Protein AF-A0A965LEC4-F1 (afdb_monomer)

Sequence (113 aa):
MPKIFSGADANQKAADLAAMLTQGTAPVAEKPLDLKLAPQGGALFANLGCIGCHQRPDATGADAHDRIPLGHLRDKWQLLALIEFLKDPAKNYPATRMPHFRLENEEATQLAS

Secondary structure (DSSP, 8-state):
--GGG-STTHHHHHHHHHHHHTTTPPPPPPPPP-GGGHHHHHHHHHHTTGGGTB--TT--S--TT-PBP-TTGGGT--HHHHHHHHH-TTTT-TT--S------HHHHHHHH-

Radius of gyration: 16.95 Å; Cα contacts (8 Å, |Δi|>4): 98; chains: 1; bounding box: 45×30×44 Å

Solvent-accessible surface area (backbone atoms only — not comparable to full-atom values): 6918 Å² total; per-residue (Å²): 129,66,77,82,65,53,70,98,56,18,68,57,53,52,50,54,52,49,54,62,72,45,62,95,59,79,82,78,79,79,73,79,80,52,67,87,33,28,66,60,11,51,50,48,42,58,74,72,46,46,68,78,54,28,41,56,53,85,62,77,83,87,62,97,77,78,38,49,79,37,64,62,47,76,84,76,45,55,61,69,60,45,28,53,36,56,40,40,42,46,81,90,35,77,84,54,85,65,72,71,75,72,48,50,76,64,56,25,46,21,58,63,57

Mean predicted aligned error: 5.71 Å

Foldseek 3Di:
DPPCLDDPCNVVSVVVVVCVVCPPPDDDDQDDQDCVLQVVLVVCCVVVVVVLAADDLPDDDDDPNNHHYNVCVVVPDGLVRQLVCLQPVCPVPVPDPDDRPNDDSSNSSSNSD

Nearest PDB structures (foldseek):
  6lcn-assembly1_E  TM=1.993E-01  e=7.305E+00  Planctopirus limnophila DSM 3776

Structure (mmCIF, N/CA/C/O backbone):
data_AF-A0A965LEC4-F1
#
_entry.id   AF-A0A965LEC4-F1
#
loop_
_atom_site.group_PDB
_atom_site.id
_atom_site.type_symbol
_atom_site.label_atom_id
_atom_site.label_alt_id
_atom_site.label_comp_id
_atom_site.label_asym_id
_atom_site.label_entity_id
_atom_site.label_seq_id
_atom_site.pdbx_PDB_ins_code
_atom_site.Cartn_x
_atom_site.Cartn_y
_atom_site.Cartn_z
_atom_site.occupancy
_atom_site.B_iso_or_equiv
_atom_site.auth_seq_id
_atom_site.auth_comp_id
_atom_site.auth_asym_id
_atom_site.auth_atom_id
_atom_site.pdbx_PDB_model_num
ATOM 1 N N . MET A 1 1 ? -21.106 -6.105 -4.531 1.00 58.88 1 MET A N 1
ATOM 2 C CA . MET A 1 1 ? -21.298 -5.547 -3.172 1.00 58.88 1 MET A CA 1
ATOM 3 C C . MET A 1 1 ? -22.539 -6.164 -2.541 1.00 58.88 1 MET A C 1
ATOM 5 O O . MET A 1 1 ? -23.449 -6.517 -3.289 1.00 58.88 1 MET A O 1
ATOM 9 N N . PRO A 1 2 ? -22.581 -6.334 -1.208 1.00 74.50 2 PRO A N 1
ATOM 10 C CA . PRO A 1 2 ? -23.774 -6.800 -0.499 1.00 74.50 2 PRO A CA 1
ATOM 11 C C . PRO A 1 2 ? -25.005 -5.932 -0.807 1.00 74.50 2 PRO A C 1
ATOM 13 O O . PRO A 1 2 ? -24.883 -4.712 -0.896 1.00 74.50 2 PRO A O 1
ATOM 16 N N . LYS A 1 3 ? -26.196 -6.542 -0.928 1.00 84.12 3 LYS A N 1
ATOM 17 C CA . LYS A 1 3 ? -27.448 -5.833 -1.285 1.00 84.12 3 LYS A CA 1
ATOM 18 C C . LYS A 1 3 ? -27.813 -4.693 -0.325 1.00 84.12 3 LYS A C 1
ATOM 20 O O . LYS A 1 3 ? -28.462 -3.740 -0.739 1.00 84.12 3 LYS A O 1
ATOM 25 N N . ILE A 1 4 ? -27.383 -4.772 0.934 1.00 82.00 4 ILE A N 1
ATOM 26 C CA . ILE A 1 4 ? -27.630 -3.745 1.956 1.00 82.00 4 ILE A CA 1
ATOM 27 C C . ILE A 1 4 ? -26.970 -2.391 1.635 1.00 82.00 4 ILE A C 1
ATOM 29 O O . ILE A 1 4 ? -27.468 -1.361 2.075 1.00 82.00 4 ILE A O 1
ATOM 33 N N . PHE A 1 5 ? -25.920 -2.375 0.806 1.00 86.19 5 PHE A N 1
ATOM 34 C CA . PHE A 1 5 ? -25.216 -1.162 0.370 1.00 86.19 5 PHE A CA 1
ATOM 35 C C . PHE A 1 5 ? -25.626 -0.731 -1.047 1.00 86.19 5 PHE A C 1
ATOM 37 O O . PHE A 1 5 ? -24.784 -0.370 -1.866 1.00 86.19 5 PHE A O 1
ATOM 44 N N . SER A 1 6 ? -26.918 -0.824 -1.365 1.00 88.12 6 SER A N 1
ATOM 45 C CA . SER A 1 6 ? -27.475 -0.410 -2.657 1.00 88.12 6 SER A CA 1
ATOM 46 C C . SER A 1 6 ? -28.704 0.483 -2.473 1.00 88.12 6 SER A C 1
ATOM 48 O O . SER A 1 6 ? -29.379 0.395 -1.450 1.00 88.12 6 SER A O 1
ATOM 50 N N . GLY A 1 7 ? -28.988 1.337 -3.463 1.00 90.31 7 GLY A N 1
ATOM 51 C CA . GLY A 1 7 ? -30.103 2.292 -3.432 1.00 90.31 7 GLY A CA 1
ATOM 52 C C . GLY A 1 7 ? -29.703 3.708 -3.001 1.00 90.31 7 GLY A C 1
ATOM 53 O O . GLY A 1 7 ? -28.538 3.984 -2.720 1.00 90.31 7 GLY A O 1
ATOM 54 N N . ALA A 1 8 ? -30.682 4.616 -2.982 1.00 90.62 8 ALA A N 1
ATOM 55 C CA . ALA A 1 8 ? -30.470 6.044 -2.719 1.00 90.62 8 ALA A CA 1
ATOM 56 C C . ALA A 1 8 ? -29.930 6.345 -1.305 1.00 90.62 8 ALA A C 1
ATOM 58 O O . ALA A 1 8 ? -29.321 7.388 -1.092 1.00 90.62 8 ALA A O 1
ATOM 59 N N . ASP A 1 9 ? -30.116 5.429 -0.353 1.00 91.44 9 ASP A N 1
ATOM 60 C CA . ASP A 1 9 ? -29.703 5.557 1.048 1.00 91.44 9 ASP A CA 1
ATOM 61 C C . ASP A 1 9 ? -28.424 4.765 1.396 1.00 91.44 9 ASP A C 1
ATOM 63 O O . ASP A 1 9 ? -28.040 4.687 2.563 1.00 91.44 9 ASP A O 1
ATOM 67 N N . ALA A 1 10 ? -27.732 4.192 0.402 1.00 91.62 10 ALA A N 1
ATOM 68 C CA . ALA A 1 10 ? -26.567 3.327 0.615 1.00 91.62 10 ALA A CA 1
ATOM 69 C C . ALA A 1 10 ? -25.439 3.999 1.420 1.00 91.62 10 ALA A C 1
ATOM 71 O O . ALA A 1 10 ? -24.857 3.370 2.304 1.00 91.62 10 ALA A O 1
ATOM 72 N N . ASN A 1 11 ? -25.161 5.278 1.148 1.00 89.50 11 ASN A N 1
ATOM 73 C CA . ASN A 1 11 ? -24.128 6.034 1.862 1.00 89.50 11 ASN A CA 1
ATOM 74 C C . ASN A 1 11 ? -24.494 6.253 3.334 1.00 89.50 11 ASN A C 1
ATOM 76 O O . ASN A 1 11 ? -23.637 6.093 4.199 1.00 89.50 11 ASN A O 1
ATOM 80 N N . GLN A 1 12 ? -25.763 6.561 3.625 1.00 91.62 12 GLN A N 1
ATOM 81 C CA . GLN A 1 12 ? -26.225 6.743 5.001 1.00 91.62 12 GLN A CA 1
ATOM 82 C C . GLN A 1 12 ? -26.134 5.428 5.780 1.00 91.62 12 GLN A C 1
ATOM 84 O O . GLN A 1 12 ? -25.561 5.397 6.860 1.00 91.62 12 GLN A O 1
ATOM 89 N N . LYS A 1 13 ? -26.586 4.314 5.189 1.00 92.19 13 LYS A N 1
ATOM 90 C CA . LYS A 1 13 ? -26.468 2.980 5.802 1.00 92.19 13 LYS A CA 1
ATOM 91 C C . LYS A 1 13 ? -25.019 2.597 6.100 1.00 92.19 13 LYS A C 1
ATOM 93 O O . LYS A 1 13 ? -24.741 2.012 7.144 1.00 92.19 13 LYS A O 1
ATOM 98 N N . ALA A 1 14 ? -24.098 2.904 5.185 1.00 90.56 14 ALA A N 1
ATOM 99 C CA . ALA A 1 14 ? -22.675 2.669 5.402 1.00 90.56 14 ALA A CA 1
ATOM 100 C C . ALA A 1 14 ? -22.133 3.518 6.565 1.00 90.56 14 ALA A C 1
ATOM 102 O O . ALA A 1 14 ? -21.410 2.991 7.408 1.00 90.56 14 ALA A O 1
ATOM 103 N N . ALA A 1 15 ? -22.524 4.794 6.642 1.00 90.50 15 ALA A N 1
ATOM 104 C CA . ALA A 1 15 ? -22.133 5.692 7.725 1.00 90.50 15 ALA A CA 1
ATOM 105 C C . ALA A 1 15 ? -22.690 5.250 9.089 1.00 90.50 15 ALA A C 1
ATOM 107 O O . ALA A 1 15 ? -21.939 5.211 10.060 1.00 90.50 15 ALA A O 1
ATOM 108 N N . ASP A 1 16 ? -23.962 4.854 9.160 1.00 93.25 16 ASP A N 1
ATOM 109 C CA . ASP A 1 16 ? -24.600 4.397 10.401 1.00 93.25 16 ASP A CA 1
ATOM 110 C C . ASP A 1 16 ? -23.937 3.121 10.936 1.00 93.25 16 ASP A C 1
ATOM 112 O O . ASP A 1 16 ? -23.640 3.008 12.126 1.00 93.25 16 ASP A O 1
ATOM 116 N N . LEU A 1 17 ? -23.646 2.167 10.046 1.00 91.25 17 LEU A N 1
ATOM 117 C CA . LEU A 1 17 ? -22.925 0.947 10.404 1.00 91.25 17 LEU A CA 1
ATOM 118 C C . LEU A 1 17 ? -21.497 1.243 10.859 1.00 91.25 17 LEU A C 1
ATOM 120 O O . LEU A 1 17 ? -21.051 0.661 11.845 1.00 91.25 17 LEU A O 1
ATOM 124 N N . ALA A 1 18 ? -20.788 2.148 10.177 1.00 90.06 18 ALA A N 1
ATOM 125 C CA . ALA A 1 18 ? -19.460 2.572 10.601 1.00 90.06 18 ALA A CA 1
ATOM 126 C C . ALA A 1 18 ? -19.512 3.194 12.004 1.00 90.06 18 ALA A C 1
ATOM 128 O O . ALA A 1 18 ? -18.777 2.751 12.881 1.00 90.06 18 ALA A O 1
ATOM 129 N N . ALA A 1 19 ? -20.438 4.128 12.247 1.00 91.12 19 ALA A N 1
ATOM 130 C CA . ALA A 1 19 ? -20.619 4.774 13.544 1.00 91.12 19 ALA A CA 1
ATOM 131 C C . ALA A 1 19 ? -20.924 3.768 14.664 1.00 91.12 19 ALA A C 1
ATOM 133 O O . ALA A 1 19 ? -20.346 3.863 15.748 1.00 91.12 19 ALA A O 1
ATOM 134 N N . MET A 1 20 ? -21.787 2.783 14.392 1.00 93.88 20 MET A N 1
ATOM 135 C CA . MET A 1 20 ? -22.094 1.699 15.325 1.00 93.88 20 MET A CA 1
ATOM 136 C C 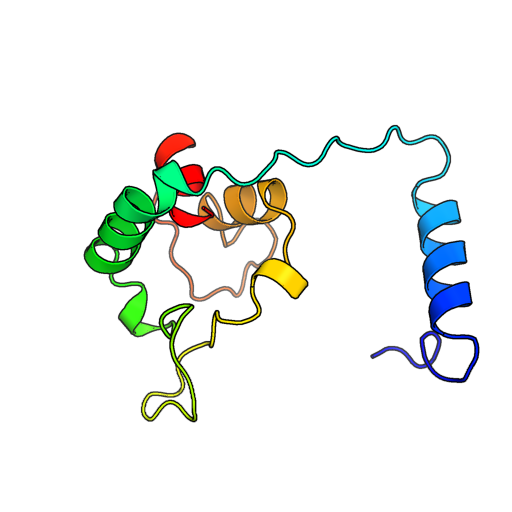. MET A 1 20 ? -20.856 0.840 15.625 1.00 93.88 20 MET A C 1
ATOM 138 O O . MET A 1 20 ? -20.571 0.562 16.787 1.00 93.88 20 MET A O 1
ATOM 142 N N . LEU A 1 21 ? -20.104 0.427 14.599 1.00 92.50 21 LEU A N 1
ATOM 143 C CA . LEU A 1 21 ? -18.918 -0.426 14.754 1.00 92.50 21 LEU A CA 1
ATOM 144 C C . LEU A 1 21 ? -17.770 0.277 15.481 1.00 92.50 21 LEU A C 1
ATOM 146 O O . LEU A 1 21 ? -16.997 -0.375 16.179 1.00 92.50 21 LEU A O 1
ATOM 150 N N . THR A 1 22 ? -17.653 1.594 15.325 1.00 90.00 22 THR A N 1
ATOM 151 C CA . THR A 1 22 ? -16.601 2.390 15.965 1.00 90.00 22 THR A CA 1
ATOM 152 C C . THR A 1 22 ? -17.043 3.005 17.291 1.00 90.00 22 THR A C 1
ATOM 154 O O . THR A 1 22 ? -16.290 3.788 17.876 1.00 90.00 22 THR A O 1
ATOM 157 N N . GLN A 1 23 ? -18.243 2.697 17.790 1.00 93.12 23 GLN A N 1
ATOM 158 C CA . GLN A 1 23 ? -18.748 3.288 19.025 1.00 93.12 23 GLN A CA 1
ATOM 159 C C . GLN A 1 23 ? -17.807 2.981 20.204 1.00 93.12 23 GLN A C 1
ATOM 161 O O . GLN A 1 23 ? -17.530 1.827 20.518 1.00 93.1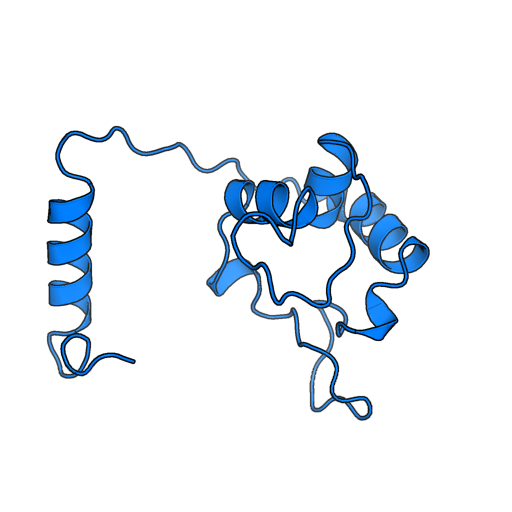2 23 GLN A O 1
ATOM 166 N N . GLY A 1 24 ? -17.302 4.030 20.861 1.00 87.81 24 GLY A N 1
ATOM 167 C CA . GLY A 1 24 ? -16.364 3.905 21.985 1.00 87.81 24 GLY A CA 1
ATOM 168 C C . GLY A 1 24 ? -14.897 3.695 21.589 1.00 87.81 24 GLY A C 1
ATOM 169 O O . GLY A 1 24 ? -14.052 3.566 22.471 1.00 87.81 24 GLY A O 1
ATOM 170 N N . THR A 1 25 ? -14.573 3.699 20.292 1.00 86.69 25 THR A N 1
ATOM 171 C CA . THR A 1 25 ? -13.186 3.685 19.804 1.00 86.69 25 THR A CA 1
ATOM 172 C C . THR A 1 25 ? -12.684 5.108 19.563 1.00 86.69 25 THR A C 1
ATOM 174 O O . THR A 1 25 ? -13.425 5.970 19.088 1.00 86.69 25 THR A O 1
ATOM 177 N N . ALA A 1 26 ? -11.422 5.375 19.904 1.00 80.12 26 ALA A N 1
ATOM 178 C CA . ALA A 1 26 ? -10.767 6.609 19.488 1.00 80.12 26 ALA A CA 1
ATOM 179 C C . ALA A 1 26 ? -10.344 6.476 18.014 1.00 80.12 26 ALA A C 1
ATOM 181 O O . ALA A 1 26 ? -9.804 5.428 17.644 1.00 80.12 26 ALA A O 1
ATOM 182 N N . PRO A 1 27 ? -10.552 7.503 17.171 1.00 72.38 27 PRO A N 1
ATOM 183 C CA . PRO A 1 27 ? -10.076 7.467 15.798 1.00 72.38 27 PRO A CA 1
ATOM 184 C C . PRO A 1 27 ? -8.552 7.323 15.783 1.00 72.38 27 PRO A C 1
ATOM 186 O O . PRO A 1 27 ? -7.833 8.085 16.434 1.00 72.38 27 PRO A O 1
ATOM 189 N N . VAL A 1 28 ? -8.056 6.340 15.032 1.00 72.25 28 VAL A N 1
ATOM 190 C CA . VAL A 1 28 ? -6.624 6.227 14.749 1.00 72.25 28 VAL A CA 1
ATOM 191 C C . VAL A 1 28 ? -6.264 7.384 13.827 1.00 72.25 28 VAL A C 1
ATOM 193 O O . VAL A 1 28 ? -6.808 7.495 12.729 1.00 72.25 28 VAL A O 1
ATOM 196 N N . ALA A 1 29 ? -5.380 8.270 14.284 1.00 72.44 29 ALA A N 1
ATOM 197 C CA . ALA A 1 29 ? -4.920 9.385 13.470 1.00 72.44 29 ALA A CA 1
ATOM 198 C C . ALA A 1 29 ? -4.240 8.852 12.202 1.00 72.44 29 ALA A C 1
ATOM 200 O O . ALA A 1 29 ? -3.286 8.071 12.278 1.00 72.44 29 ALA A O 1
ATOM 201 N N . GLU A 1 30 ? -4.724 9.275 11.036 1.00 71.31 30 GLU A N 1
ATOM 202 C CA . GLU A 1 30 ? -4.081 8.931 9.774 1.00 71.31 30 GLU A CA 1
ATOM 203 C C . GLU A 1 30 ? -2.706 9.593 9.712 1.00 71.31 30 GLU A C 1
ATOM 205 O O . GLU A 1 30 ? -2.566 10.811 9.853 1.00 71.31 30 GLU A O 1
ATOM 210 N N . LYS A 1 31 ? -1.668 8.778 9.502 1.00 78.12 31 LYS A N 1
ATOM 211 C CA . LYS A 1 31 ? -0.336 9.307 9.233 1.00 78.12 31 LYS A CA 1
ATOM 212 C C . LYS A 1 31 ? -0.366 9.982 7.855 1.00 78.12 31 LYS A C 1
ATOM 214 O O . LYS A 1 31 ? -0.724 9.314 6.882 1.00 78.12 31 LYS A O 1
ATOM 219 N N . PRO A 1 32 ? 0.010 11.268 7.746 1.00 81.94 32 PRO A N 1
ATOM 220 C CA . PRO A 1 32 ? 0.069 11.930 6.454 1.00 81.94 32 PRO A CA 1
ATOM 221 C C . PRO A 1 32 ? 1.130 11.271 5.570 1.00 81.94 32 PRO A C 1
ATOM 223 O O . PRO A 1 32 ? 2.195 10.868 6.042 1.00 81.94 32 PRO A O 1
ATOM 226 N N . LEU A 1 33 ? 0.818 11.181 4.279 1.00 84.25 33 LEU A N 1
ATOM 227 C CA . LEU A 1 33 ? 1.725 10.675 3.255 1.00 84.25 33 LEU A CA 1
ATOM 228 C C . LEU A 1 33 ? 2.930 11.614 3.108 1.00 84.25 33 LEU A C 1
ATOM 230 O O . LEU A 1 33 ? 2.747 12.804 2.846 1.00 84.25 33 LEU A O 1
ATOM 234 N N . ASP A 1 34 ? 4.150 11.086 3.237 1.00 89.25 34 ASP A N 1
ATOM 235 C CA . ASP A 1 34 ? 5.370 11.842 2.943 1.00 89.25 34 ASP A CA 1
ATOM 236 C C . ASP A 1 34 ? 5.861 11.522 1.530 1.00 89.25 34 ASP A C 1
ATOM 238 O O . ASP A 1 34 ? 6.563 10.535 1.295 1.00 89.25 34 ASP A O 1
ATOM 242 N N . LEU A 1 35 ? 5.498 12.394 0.590 1.00 88.94 35 LEU A N 1
ATOM 243 C CA . LEU A 1 35 ? 5.869 12.278 -0.820 1.00 88.94 35 LEU A CA 1
ATOM 244 C C . LEU A 1 35 ? 7.382 12.403 -1.057 1.00 88.94 35 LEU A C 1
ATOM 246 O O . LEU A 1 35 ? 7.863 12.035 -2.127 1.00 88.94 35 LEU A O 1
ATOM 250 N N . LYS A 1 36 ? 8.158 12.899 -0.082 1.00 95.25 36 LYS A N 1
ATOM 251 C CA . LYS A 1 36 ? 9.624 12.968 -0.201 1.00 95.25 36 LYS A CA 1
ATOM 252 C C . LYS A 1 36 ? 10.271 11.584 -0.215 1.00 95.25 36 LYS A C 1
ATOM 254 O O . LYS A 1 36 ? 11.412 11.481 -0.653 1.00 95.25 36 LYS A O 1
ATOM 259 N N . LEU A 1 37 ? 9.552 10.559 0.249 1.00 94.94 37 LEU A N 1
ATOM 260 C CA . LEU A 1 37 ? 10.002 9.166 0.273 1.00 94.94 37 LEU A CA 1
ATOM 261 C C . LEU A 1 37 ? 9.691 8.401 -1.025 1.00 94.94 37 LEU A C 1
ATOM 263 O O . LEU A 1 37 ? 10.216 7.307 -1.236 1.00 94.94 37 LEU A O 1
ATOM 267 N N . ALA A 1 38 ? 8.860 8.966 -1.908 1.00 92.69 38 ALA A N 1
ATOM 268 C CA . ALA A 1 38 ? 8.454 8.319 -3.154 1.00 92.69 38 ALA A CA 1
ATOM 269 C C . ALA A 1 38 ? 9.639 7.927 -4.068 1.00 92.69 38 ALA A C 1
ATOM 271 O O . ALA A 1 38 ? 9.581 6.857 -4.676 1.00 92.69 38 ALA A O 1
ATOM 272 N N . PRO A 1 39 ? 10.745 8.700 -4.169 1.00 95.69 39 PRO A N 1
ATOM 273 C CA . PRO A 1 39 ? 11.913 8.270 -4.940 1.00 95.69 39 PRO A CA 1
ATOM 274 C C . PRO A 1 39 ? 12.562 6.986 -4.402 1.00 95.69 39 PRO A C 1
ATOM 276 O O . PRO A 1 39 ? 12.925 6.109 -5.188 1.00 95.69 39 PRO A O 1
ATOM 279 N N . GLN A 1 40 ? 12.685 6.845 -3.077 1.00 97.31 40 GLN A N 1
ATOM 280 C CA . GLN A 1 40 ? 13.218 5.636 -2.441 1.00 97.31 40 GLN A CA 1
ATOM 281 C C . GLN A 1 40 ? 12.255 4.459 -2.630 1.00 97.31 40 GLN A C 1
ATOM 283 O O . GLN A 1 40 ? 12.683 3.369 -3.008 1.00 97.31 40 GLN A O 1
ATOM 288 N N . GLY A 1 41 ? 10.949 4.702 -2.476 1.00 95.88 41 GLY A N 1
ATOM 289 C CA . GLY A 1 41 ? 9.901 3.725 -2.767 1.00 95.88 41 GLY A CA 1
ATOM 290 C C . GLY A 1 41 ? 9.945 3.220 -4.205 1.00 95.88 41 GLY A C 1
ATOM 291 O O . GLY A 1 41 ? 9.900 2.017 -4.443 1.00 95.88 41 GLY A O 1
ATOM 292 N N . GLY A 1 42 ? 10.120 4.121 -5.173 1.00 95.31 42 GLY A N 1
ATOM 293 C CA . GLY A 1 42 ? 10.261 3.773 -6.586 1.00 95.31 42 GLY A CA 1
ATOM 294 C C . GLY A 1 42 ? 11.493 2.909 -6.872 1.00 95.31 42 GLY A C 1
ATOM 295 O O . GLY A 1 42 ? 11.407 1.954 -7.647 1.00 95.31 42 GLY A O 1
ATOM 296 N N . ALA A 1 43 ? 12.622 3.194 -6.215 1.00 96.38 43 ALA A N 1
ATOM 297 C CA . ALA A 1 43 ? 13.825 2.369 -6.320 1.00 96.38 43 ALA A CA 1
ATOM 298 C C . ALA A 1 43 ? 13.601 0.961 -5.743 1.00 96.38 43 ALA A C 1
ATOM 300 O O . ALA A 1 43 ? 13.938 -0.028 -6.396 1.00 96.38 43 ALA A O 1
ATOM 301 N N . LEU A 1 44 ? 12.971 0.854 -4.568 1.00 97.69 44 LEU A N 1
ATOM 302 C CA . LEU A 1 44 ? 12.586 -0.433 -3.980 1.00 97.69 44 LEU A CA 1
ATOM 303 C C . LEU A 1 44 ? 11.618 -1.198 -4.890 1.00 97.69 44 LEU A C 1
ATOM 305 O O . LEU A 1 44 ? 11.823 -2.381 -5.144 1.00 97.69 44 LEU A O 1
ATOM 309 N N . PHE A 1 45 ? 10.611 -0.524 -5.444 1.00 96.81 45 PHE A N 1
ATOM 310 C CA . PHE A 1 45 ? 9.617 -1.123 -6.336 1.00 96.81 45 PHE A CA 1
ATOM 311 C C . PHE A 1 45 ? 10.262 -1.759 -7.578 1.00 96.81 45 PHE A C 1
ATOM 313 O O . PHE A 1 45 ? 9.873 -2.847 -8.012 1.00 96.81 45 PHE A O 1
ATOM 320 N N . ALA A 1 46 ? 11.277 -1.098 -8.143 1.00 95.06 46 ALA A N 1
ATOM 321 C CA . ALA A 1 46 ? 12.058 -1.640 -9.248 1.00 95.06 46 ALA A CA 1
ATOM 322 C C . ALA A 1 46 ? 12.945 -2.816 -8.802 1.00 95.06 46 ALA A C 1
ATOM 324 O O . ALA A 1 46 ? 12.907 -3.879 -9.421 1.00 95.06 46 ALA A O 1
ATOM 325 N N . ASN A 1 47 ? 13.698 -2.649 -7.711 1.00 96.50 47 ASN A N 1
ATOM 326 C CA . ASN A 1 47 ? 14.676 -3.632 -7.231 1.00 96.50 47 ASN A CA 1
ATOM 327 C C . ASN A 1 47 ? 14.034 -4.936 -6.739 1.00 96.50 47 ASN A C 1
ATOM 329 O O . ASN A 1 47 ? 14.596 -6.012 -6.928 1.00 96.50 47 ASN A O 1
ATOM 333 N N . LEU A 1 48 ? 12.848 -4.852 -6.134 1.00 97.00 48 LEU A N 1
ATOM 334 C CA . LEU A 1 48 ? 12.084 -6.005 -5.651 1.00 97.00 48 LEU A CA 1
ATOM 335 C C . LEU A 1 48 ? 11.293 -6.706 -6.769 1.00 97.00 48 LEU A C 1
ATOM 337 O O . LEU A 1 48 ? 10.654 -7.728 -6.523 1.00 97.00 48 LEU A O 1
ATOM 341 N N . GLY A 1 49 ? 11.317 -6.174 -7.997 1.00 95.75 49 GLY A N 1
ATOM 342 C CA . GLY A 1 49 ? 10.655 -6.781 -9.151 1.00 95.75 49 GLY A CA 1
ATOM 343 C C . GLY A 1 49 ? 9.131 -6.645 -9.143 1.00 95.75 49 GLY A C 1
ATOM 344 O O . GLY A 1 49 ? 8.443 -7.443 -9.781 1.00 95.75 49 GLY A O 1
ATOM 345 N N . CYS A 1 50 ? 8.577 -5.634 -8.464 1.00 96.19 50 CYS A N 1
ATOM 346 C CA . CYS A 1 50 ? 7.128 -5.447 -8.331 1.00 96.19 50 CYS A CA 1
ATOM 347 C C . CYS A 1 50 ? 6.416 -5.352 -9.693 1.00 96.19 50 CYS A C 1
ATOM 349 O O . CYS A 1 50 ? 5.290 -5.831 -9.839 1.00 96.19 50 CYS A O 1
ATOM 351 N N . ILE A 1 51 ? 7.104 -4.821 -10.712 1.00 93.12 51 ILE A N 1
ATOM 352 C CA . ILE A 1 51 ? 6.618 -4.719 -12.099 1.00 93.12 51 ILE A CA 1
ATOM 353 C C . ILE A 1 51 ? 6.318 -6.066 -12.773 1.00 93.12 51 ILE A C 1
ATOM 355 O O . ILE A 1 51 ? 5.699 -6.073 -13.838 1.00 93.12 51 ILE A O 1
ATOM 359 N N . GLY A 1 52 ? 6.768 -7.184 -12.191 1.00 93.56 52 GLY A N 1
ATOM 360 C CA . GLY A 1 52 ? 6.469 -8.528 -12.682 1.00 93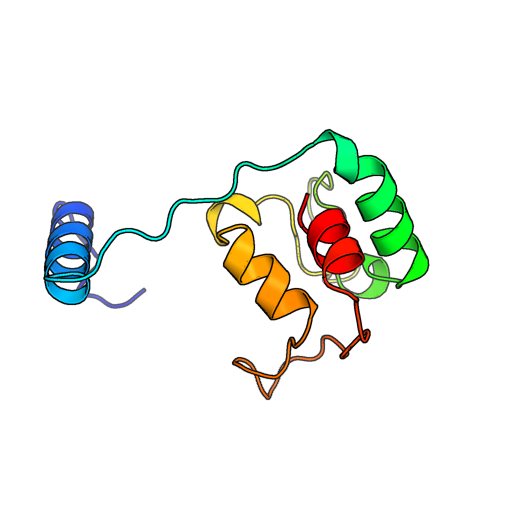.56 52 GLY A CA 1
ATOM 361 C C . GLY A 1 52 ? 5.011 -8.932 -12.459 1.00 93.56 52 GLY A C 1
ATOM 362 O O . GLY A 1 52 ? 4.460 -9.676 -13.263 1.00 93.56 52 GLY A O 1
ATOM 363 N N . CYS A 1 53 ? 4.371 -8.398 -11.414 1.00 95.31 53 CYS A N 1
ATOM 364 C CA . CYS A 1 53 ? 2.978 -8.705 -11.067 1.00 95.31 53 CYS A CA 1
ATOM 365 C C . CYS A 1 53 ? 2.075 -7.467 -11.050 1.00 95.31 53 CYS A C 1
ATOM 367 O O . CYS A 1 53 ? 0.865 -7.594 -11.220 1.00 95.31 53 CYS A O 1
ATOM 369 N N . HIS A 1 54 ? 2.638 -6.278 -10.834 1.00 95.12 54 HIS A N 1
ATOM 370 C CA . HIS A 1 54 ? 1.901 -5.025 -10.718 1.00 95.12 54 HIS A CA 1
ATOM 371 C C . HIS A 1 54 ? 2.215 -4.079 -11.871 1.00 95.12 54 HIS A C 1
ATOM 373 O O . HIS A 1 54 ? 3.343 -4.003 -12.359 1.00 95.12 54 HIS A O 1
ATOM 379 N N . GLN A 1 55 ? 1.217 -3.304 -12.280 1.00 93.81 55 GLN A N 1
ATOM 380 C CA . GLN A 1 55 ? 1.467 -2.125 -13.098 1.00 93.81 55 GLN A CA 1
ATOM 381 C C . GLN A 1 55 ? 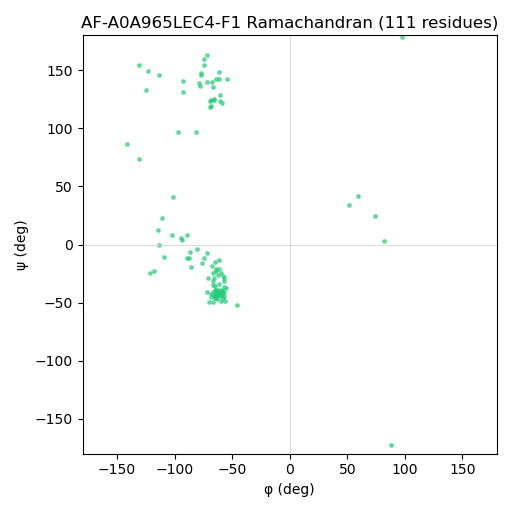2.049 -1.024 -12.214 1.00 93.81 55 GLN A C 1
ATOM 383 O O . GLN A 1 55 ? 1.792 -0.969 -11.008 1.00 93.81 55 GLN A O 1
ATOM 388 N N . ARG A 1 56 ? 2.811 -0.115 -12.822 1.00 89.75 56 ARG A N 1
ATOM 389 C CA . ARG A 1 56 ? 3.246 1.085 -12.110 1.00 89.75 56 ARG A CA 1
ATOM 390 C C . ARG A 1 56 ? 2.025 1.920 -11.689 1.00 89.75 56 ARG A C 1
ATOM 392 O O . ARG A 1 56 ? 1.034 1.925 -12.420 1.00 89.75 56 ARG A O 1
ATOM 399 N N . PRO A 1 57 ? 2.086 2.653 -10.564 1.00 86.88 57 PRO A N 1
ATOM 400 C CA . PRO A 1 57 ? 0.977 3.500 -10.120 1.00 86.88 57 PRO A CA 1
ATOM 401 C C . PRO A 1 57 ? 0.543 4.557 -11.148 1.00 86.88 57 PRO A C 1
ATOM 403 O O . PRO A 1 57 ? -0.623 4.928 -11.187 1.00 86.88 57 PRO A O 1
ATOM 406 N N . ASP A 1 58 ? 1.463 5.014 -11.998 1.00 87.06 58 ASP A N 1
ATOM 407 C CA . ASP A 1 58 ? 1.225 6.000 -13.055 1.00 87.06 58 ASP A CA 1
ATOM 408 C C . ASP A 1 58 ? 0.893 5.383 -14.426 1.00 87.06 58 ASP A C 1
ATOM 410 O O . ASP A 1 58 ? 0.751 6.103 -15.415 1.00 87.06 58 ASP A O 1
ATOM 414 N N . ALA A 1 59 ? 0.773 4.054 -14.512 1.00 88.50 59 ALA A N 1
ATOM 415 C CA . ALA A 1 59 ? 0.387 3.386 -15.747 1.00 88.50 59 ALA A CA 1
ATOM 416 C C . ALA A 1 59 ? -1.068 3.717 -16.118 1.00 88.50 59 ALA A C 1
ATOM 418 O O . ALA A 1 59 ? -1.959 3.743 -15.268 1.00 88.50 59 ALA A O 1
ATOM 419 N N . THR A 1 60 ? -1.308 3.936 -17.412 1.00 82.25 60 THR A N 1
ATOM 420 C CA . THR A 1 60 ? -2.644 4.176 -17.970 1.00 82.25 60 THR A CA 1
ATOM 421 C C . THR A 1 60 ? -2.950 3.150 -19.058 1.00 82.25 60 THR A C 1
ATOM 423 O O . THR A 1 60 ? -2.051 2.690 -19.761 1.00 82.25 60 THR A O 1
ATOM 426 N N . GLY A 1 61 ? -4.229 2.802 -19.208 1.00 78.69 61 GLY A N 1
ATOM 427 C CA . GLY A 1 61 ? -4.690 1.865 -20.235 1.00 78.69 61 GLY A CA 1
ATOM 428 C C . GLY A 1 61 ? -4.655 0.392 -19.818 1.00 78.69 61 GLY A C 1
ATOM 429 O O . GLY A 1 61 ? -4.477 0.055 -18.650 1.00 78.69 61 GLY A O 1
ATOM 430 N N . ALA A 1 62 ? -4.913 -0.485 -20.790 1.00 76.50 62 ALA A N 1
ATOM 431 C CA . ALA A 1 62 ? -4.928 -1.929 -20.583 1.00 76.50 62 ALA A CA 1
ATOM 432 C C . ALA A 1 62 ? -3.501 -2.491 -20.542 1.00 76.50 62 ALA A C 1
ATOM 434 O O . ALA A 1 62 ? -2.656 -2.117 -21.355 1.00 76.50 62 ALA A O 1
ATOM 435 N N . ASP A 1 63 ? -3.251 -3.421 -19.623 1.00 83.81 63 ASP A N 1
ATOM 436 C CA . ASP A 1 63 ? -1.965 -4.101 -19.517 1.00 83.81 63 ASP A CA 1
ATOM 437 C C . ASP A 1 63 ? -1.950 -5.401 -20.324 1.00 83.81 63 ASP A C 1
ATOM 439 O O . ASP A 1 63 ? -2.841 -6.237 -20.195 1.00 83.81 63 ASP A O 1
ATOM 443 N N . ALA A 1 64 ? -0.907 -5.587 -21.135 1.00 84.75 64 ALA A N 1
ATOM 444 C CA . ALA A 1 64 ? -0.741 -6.774 -21.977 1.00 84.75 64 ALA A CA 1
ATOM 445 C C . ALA A 1 64 ? -0.334 -8.035 -21.190 1.00 84.75 64 ALA A C 1
ATOM 447 O O . ALA A 1 64 ? -0.339 -9.133 -21.743 1.00 84.75 64 ALA A O 1
ATOM 448 N N . HIS A 1 65 ? 0.043 -7.878 -19.919 1.00 87.00 65 HIS A N 1
ATOM 4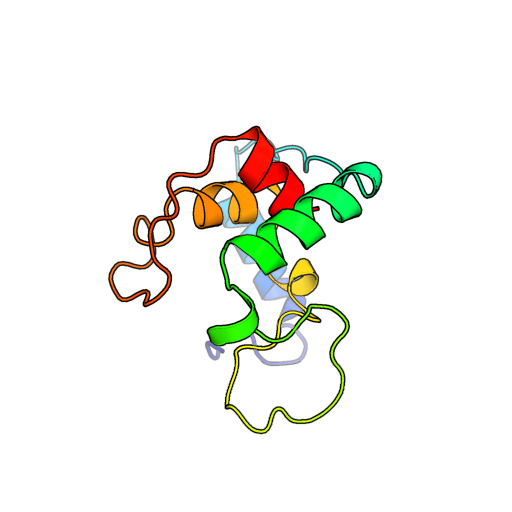49 C CA . HIS A 1 65 ? 0.595 -8.935 -19.073 1.00 87.00 65 HIS A CA 1
ATOM 450 C C . HIS A 1 65 ? -0.317 -9.300 -17.894 1.00 87.00 65 HIS A C 1
ATOM 452 O O . HIS A 1 65 ? 0.129 -10.001 -16.989 1.00 87.00 65 HIS A O 1
ATOM 458 N N . ASP A 1 66 ? -1.573 -8.836 -17.909 1.00 88.62 66 ASP A N 1
ATOM 459 C CA . ASP A 1 66 ? -2.570 -9.074 -16.854 1.00 88.62 66 ASP A CA 1
ATOM 460 C C . ASP A 1 66 ? -2.060 -8.722 -15.440 1.00 88.62 66 ASP A C 1
ATOM 462 O O . ASP A 1 66 ? -2.371 -9.366 -14.436 1.00 88.62 66 ASP A O 1
ATOM 466 N N . ARG A 1 67 ? -1.219 -7.687 -15.351 1.00 92.94 67 ARG A N 1
ATOM 467 C CA . ARG A 1 67 ? -0.673 -7.199 -14.087 1.00 92.94 67 ARG A CA 1
ATOM 468 C C . ARG A 1 67 ? -1.709 -6.389 -13.330 1.00 92.94 67 ARG A C 1
ATOM 470 O O . ARG A 1 67 ? -2.496 -5.629 -13.899 1.00 92.94 67 ARG A O 1
ATOM 477 N N . ILE A 1 68 ? -1.627 -6.476 -12.009 1.00 92.38 68 ILE A N 1
ATOM 478 C CA . ILE A 1 68 ? -2.540 -5.822 -11.076 1.00 92.38 68 ILE A CA 1
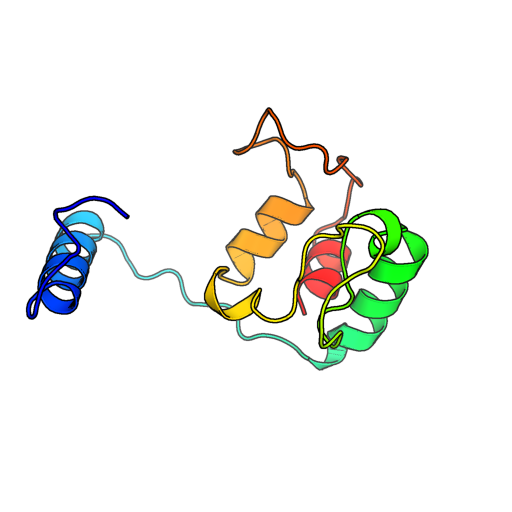ATOM 479 C C . ILE A 1 68 ? -2.326 -4.295 -11.131 1.00 92.38 68 ILE A C 1
ATOM 481 O O . ILE A 1 68 ? -1.225 -3.831 -10.816 1.00 92.38 68 ILE A O 1
ATOM 485 N N . PRO A 1 69 ? -3.344 -3.491 -11.493 1.00 92.06 69 PRO A N 1
ATOM 486 C CA . PRO A 1 69 ? -3.223 -2.037 -11.554 1.00 92.06 69 PRO A CA 1
ATOM 487 C C . PRO A 1 69 ? -3.152 -1.405 -10.158 1.00 92.06 69 PRO A C 1
ATOM 489 O O . PRO A 1 69 ? -3.903 -1.785 -9.257 1.00 92.06 69 PRO A O 1
ATOM 492 N N . LEU A 1 70 ? -2.287 -0.397 -9.998 1.00 92.62 70 LEU A N 1
ATOM 493 C CA . LEU A 1 70 ? -2.067 0.306 -8.724 1.00 92.62 70 LEU A CA 1
ATOM 494 C C . LEU A 1 70 ? -2.506 1.783 -8.722 1.00 92.62 70 LEU A C 1
ATOM 496 O O . LEU A 1 70 ? -2.422 2.430 -7.682 1.00 92.62 70 LEU A O 1
ATOM 500 N N . GLY A 1 71 ? -3.032 2.323 -9.828 1.00 89.75 71 GLY A N 1
ATOM 501 C CA . GLY A 1 71 ? -3.388 3.752 -9.928 1.00 89.75 71 GLY A CA 1
ATOM 502 C C . GLY A 1 71 ? -4.464 4.243 -8.947 1.00 89.75 71 GLY A C 1
ATOM 503 O O . GLY A 1 71 ? -4.513 5.424 -8.626 1.00 89.75 71 GLY A O 1
ATOM 504 N N . HIS A 1 72 ? -5.275 3.331 -8.404 1.00 87.94 72 HIS A N 1
ATOM 505 C CA . HIS A 1 72 ? -6.334 3.620 -7.425 1.00 87.94 72 HIS A CA 1
ATOM 506 C C . HIS A 1 72 ? -6.021 3.070 -6.028 1.00 87.94 72 HIS A C 1
ATOM 508 O O . HIS A 1 72 ? -6.927 2.783 -5.244 1.00 87.94 72 HIS A O 1
ATOM 514 N N . LEU A 1 73 ? -4.742 2.844 -5.708 1.00 89.06 73 LEU A N 1
ATOM 515 C CA . LEU A 1 73 ? -4.358 2.249 -4.426 1.00 89.06 73 LEU A CA 1
ATOM 516 C C . LEU A 1 73 ? -4.823 3.109 -3.238 1.00 89.06 73 LEU A C 1
ATOM 518 O O . LEU A 1 73 ? -5.345 2.573 -2.261 1.00 89.06 73 LEU A O 1
ATOM 522 N N . ARG A 1 74 ? -4.722 4.438 -3.370 1.00 86.31 74 ARG A N 1
ATOM 523 C CA . ARG A 1 74 ? -5.117 5.420 -2.342 1.00 86.31 74 ARG A CA 1
ATOM 524 C C . ARG A 1 74 ? -6.620 5.450 -2.070 1.00 86.31 74 ARG A C 1
ATOM 526 O O . ARG A 1 74 ? -7.020 5.797 -0.969 1.00 86.31 74 ARG A O 1
ATOM 533 N N . ASP A 1 75 ? -7.437 5.029 -3.032 1.00 87.62 75 ASP A N 1
ATOM 534 C CA . ASP A 1 75 ? -8.894 4.976 -2.868 1.00 87.62 75 ASP A CA 1
ATOM 535 C C . ASP A 1 75 ? -9.328 3.779 -2.001 1.00 87.62 75 ASP A C 1
ATOM 537 O O . ASP A 1 75 ? -10.471 3.704 -1.556 1.00 87.62 75 ASP A O 1
ATOM 541 N N . LYS A 1 76 ? -8.427 2.807 -1.796 1.00 85.62 76 LYS A N 1
ATOM 542 C CA . LYS A 1 76 ? -8.723 1.515 -1.156 1.00 85.62 76 LYS A CA 1
ATOM 543 C C . LYS A 1 76 ? -7.954 1.278 0.138 1.00 85.62 76 LYS A C 1
ATOM 545 O O . LYS A 1 76 ? -8.379 0.447 0.935 1.00 85.62 76 LYS A O 1
ATOM 550 N N . TRP A 1 77 ? -6.823 1.954 0.329 1.00 90.12 77 TRP A N 1
ATOM 551 C CA . TRP A 1 77 ? -5.899 1.675 1.422 1.00 90.12 77 TRP A CA 1
ATOM 552 C C . TRP A 1 77 ? -5.607 2.911 2.260 1.00 90.12 77 TRP A C 1
ATOM 554 O O . TRP A 1 77 ? -5.235 3.960 1.740 1.00 90.12 77 TRP A O 1
ATOM 564 N N . GLN A 1 78 ? -5.672 2.735 3.578 1.00 89.88 78 GLN A N 1
ATOM 565 C CA . GLN A 1 78 ? -5.025 3.642 4.519 1.00 89.88 78 GLN A CA 1
ATOM 566 C C . GLN A 1 78 ? -3.520 3.359 4.564 1.00 89.88 78 GLN A C 1
ATOM 568 O O . GLN A 1 78 ? -3.100 2.203 4.474 1.00 89.88 78 GLN A O 1
ATOM 573 N N . LEU A 1 79 ? -2.707 4.403 4.763 1.00 91.19 79 LEU A N 1
ATOM 574 C CA . LEU A 1 79 ? -1.243 4.304 4.721 1.00 91.19 79 LEU A CA 1
ATOM 575 C C . LEU A 1 79 ? -0.689 3.254 5.696 1.00 91.19 79 LEU A C 1
ATOM 577 O O . LEU A 1 79 ? 0.100 2.399 5.305 1.00 91.19 79 LEU A O 1
ATOM 581 N N . LEU A 1 80 ? -1.129 3.283 6.958 1.00 91.81 80 LEU A N 1
ATOM 582 C CA . LEU A 1 80 ? -0.655 2.335 7.973 1.00 91.81 80 LEU A CA 1
ATOM 583 C C . LEU A 1 80 ? -1.059 0.893 7.647 1.00 91.81 80 LEU A C 1
ATOM 585 O O . LEU A 1 80 ? -0.246 -0.014 7.793 1.00 91.81 80 LEU A O 1
ATOM 589 N N . ALA A 1 81 ? -2.277 0.690 7.140 1.00 92.62 81 ALA A N 1
ATOM 590 C CA . ALA A 1 81 ? -2.741 -0.629 6.725 1.00 92.62 81 ALA A CA 1
ATOM 591 C C . ALA A 1 81 ? -1.916 -1.173 5.548 1.00 92.62 81 ALA A C 1
ATOM 593 O O . ALA A 1 81 ? -1.580 -2.357 5.527 1.00 92.62 81 ALA A O 1
ATOM 594 N N . LEU A 1 82 ? -1.550 -0.313 4.590 1.00 94.56 82 LEU A N 1
ATOM 595 C CA . LEU A 1 82 ? -0.694 -0.698 3.470 1.00 94.56 82 LEU A CA 1
ATOM 596 C C . LEU A 1 82 ? 0.709 -1.077 3.952 1.00 94.56 82 LEU A C 1
ATOM 598 O O . LEU A 1 82 ? 1.220 -2.116 3.549 1.00 94.56 82 LEU A O 1
ATOM 602 N N . ILE A 1 83 ? 1.301 -0.292 4.855 1.00 95.75 83 ILE A N 1
ATOM 603 C CA . ILE A 1 83 ? 2.605 -0.604 5.460 1.00 95.75 83 ILE A CA 1
ATOM 604 C C . ILE A 1 83 ? 2.565 -1.969 6.159 1.00 95.75 83 ILE A C 1
ATOM 606 O O . ILE A 1 83 ? 3.460 -2.788 5.961 1.00 95.75 83 ILE A O 1
ATOM 610 N N . GLU A 1 84 ? 1.523 -2.250 6.946 1.00 95.56 84 GLU A N 1
ATOM 611 C CA . GLU A 1 84 ? 1.369 -3.551 7.607 1.00 95.56 84 GLU A CA 1
ATOM 612 C C . GLU A 1 84 ? 1.235 -4.704 6.609 1.00 95.56 84 GLU A C 1
ATOM 614 O O . GLU A 1 84 ? 1.867 -5.746 6.792 1.00 95.56 84 GLU A O 1
ATOM 619 N N . PHE A 1 85 ? 0.456 -4.514 5.543 1.00 96.25 85 PHE A N 1
ATOM 620 C CA . PHE A 1 85 ? 0.309 -5.510 4.486 1.00 96.25 85 PHE A CA 1
ATOM 621 C C . PHE A 1 85 ? 1.620 -5.766 3.739 1.00 96.25 85 PHE A C 1
ATOM 623 O O . PHE A 1 85 ? 1.958 -6.918 3.494 1.00 96.25 85 PHE A O 1
ATOM 630 N N . LEU A 1 86 ? 2.382 -4.723 3.401 1.00 96.62 86 LEU A N 1
ATOM 631 C CA . LEU A 1 86 ? 3.664 -4.867 2.706 1.00 96.62 86 LEU A CA 1
ATOM 632 C C . LEU A 1 86 ? 4.678 -5.671 3.531 1.00 96.62 86 LEU A C 1
ATOM 634 O O . LEU A 1 86 ? 5.478 -6.418 2.966 1.00 96.62 86 LEU A O 1
ATOM 638 N N . LYS A 1 87 ? 4.629 -5.543 4.860 1.00 97.81 87 LYS A N 1
ATOM 639 C CA . LYS A 1 87 ? 5.504 -6.289 5.769 1.00 97.81 87 LYS A CA 1
ATOM 640 C C . LYS A 1 87 ? 5.144 -7.766 5.862 1.00 97.81 87 LYS A C 1
ATOM 642 O O . LYS A 1 87 ? 6.052 -8.588 5.879 1.00 97.81 87 LYS A O 1
ATOM 647 N N . ASP A 1 88 ? 3.855 -8.093 5.916 1.00 97.75 88 ASP A N 1
ATOM 648 C CA . ASP A 1 88 ? 3.372 -9.476 5.948 1.00 97.75 88 ASP A CA 1
ATOM 649 C C . ASP A 1 88 ? 2.094 -9.634 5.103 1.00 97.75 88 ASP A C 1
ATOM 651 O O . ASP A 1 88 ? 0.972 -9.557 5.624 1.00 97.75 88 ASP A O 1
ATOM 655 N N . PRO A 1 89 ? 2.245 -9.887 3.787 1.00 97.00 89 PRO A N 1
ATOM 656 C CA . PRO A 1 89 ? 1.102 -10.017 2.889 1.00 97.00 89 PRO A CA 1
ATOM 657 C C . PRO A 1 89 ? 0.184 -11.193 3.244 1.00 97.00 89 PRO A C 1
ATOM 659 O O . PRO A 1 89 ? -1.006 -11.165 2.923 1.00 97.00 89 PRO A O 1
ATOM 662 N N . ALA A 1 90 ? 0.723 -12.234 3.890 1.00 97.31 90 ALA A N 1
ATOM 663 C CA . ALA A 1 90 ? 0.006 -13.470 4.183 1.00 97.31 90 ALA A CA 1
ATOM 664 C C . ALA A 1 90 ? -0.800 -13.403 5.490 1.00 97.31 90 ALA A C 1
ATOM 666 O O . ALA A 1 90 ? -1.751 -14.173 5.636 1.00 97.31 90 ALA A O 1
ATOM 667 N N . LYS A 1 91 ? -0.486 -12.462 6.396 1.00 96.25 91 LYS A N 1
ATOM 668 C CA . LYS A 1 91 ? -1.137 -12.290 7.710 1.00 96.25 91 LYS A CA 1
ATOM 669 C C . LYS A 1 91 ? -2.663 -12.351 7.653 1.00 96.25 91 LYS A C 1
ATOM 671 O O . LYS A 1 91 ? -3.285 -13.100 8.400 1.00 96.25 91 LYS A O 1
ATOM 676 N N . ASN A 1 92 ? -3.253 -11.555 6.761 1.00 93.12 92 ASN A N 1
ATOM 677 C CA . ASN A 1 92 ? -4.706 -11.465 6.575 1.00 93.12 92 ASN A CA 1
ATOM 678 C C . ASN A 1 92 ? -5.172 -12.095 5.252 1.00 93.12 92 ASN A C 1
ATOM 680 O O . ASN A 1 92 ? -6.371 -12.277 5.048 1.00 93.12 92 ASN A O 1
ATOM 684 N N . TYR A 1 93 ? -4.239 -12.441 4.358 1.00 92.69 93 TYR A N 1
ATOM 685 C CA . TYR A 1 93 ? -4.527 -13.000 3.036 1.00 92.69 93 TYR A CA 1
ATOM 686 C C . TYR A 1 93 ? -3.682 -14.259 2.783 1.00 92.69 93 TYR A C 1
ATOM 688 O O . TYR A 1 93 ? -2.759 -14.222 1.970 1.00 92.69 93 TYR A O 1
ATOM 696 N N . PRO A 1 94 ? -3.997 -15.405 3.420 1.00 94.50 94 PRO A N 1
ATOM 697 C CA . PRO A 1 94 ? -3.158 -16.609 3.344 1.00 94.50 94 PRO A CA 1
ATOM 698 C C . PRO A 1 94 ? -2.955 -17.153 1.923 1.00 94.50 94 PRO A C 1
ATOM 700 O O . PRO A 1 94 ? -1.968 -17.824 1.647 1.00 94.50 94 PRO A O 1
ATOM 703 N N . ALA A 1 95 ? -3.890 -16.862 1.015 1.00 95.88 95 ALA A N 1
ATOM 704 C CA . ALA A 1 95 ? -3.836 -17.268 -0.389 1.00 95.88 95 ALA A CA 1
ATOM 705 C C . ALA A 1 95 ? -3.111 -16.256 -1.300 1.00 95.88 95 ALA A C 1
ATOM 707 O O . ALA A 1 95 ? -3.177 -16.376 -2.526 1.00 95.88 95 ALA A O 1
ATOM 708 N N . THR A 1 96 ? -2.468 -15.228 -0.736 1.00 95.25 96 THR A N 1
ATOM 709 C CA . THR A 1 96 ? -1.726 -14.239 -1.521 1.00 95.25 96 THR A CA 1
ATOM 710 C C . THR A 1 96 ? -0.579 -14.888 -2.293 1.00 95.25 96 THR A C 1
ATOM 712 O O . THR A 1 96 ? 0.102 -15.787 -1.805 1.00 95.25 96 THR A O 1
ATOM 715 N N . ARG A 1 97 ? -0.346 -14.405 -3.517 1.00 95.06 97 ARG A N 1
ATOM 716 C CA . ARG A 1 97 ? 0.848 -14.750 -4.308 1.00 95.06 97 ARG A CA 1
ATOM 717 C C . ARG A 1 97 ? 2.011 -13.797 -4.042 1.00 95.06 97 ARG A C 1
ATOM 719 O O . ARG A 1 97 ? 3.119 -14.052 -4.504 1.00 95.06 97 ARG A O 1
ATOM 726 N N . MET A 1 98 ? 1.754 -12.686 -3.351 1.00 96.81 98 MET A N 1
ATOM 727 C CA . MET A 1 98 ? 2.780 -11.707 -3.023 1.00 96.81 98 MET A CA 1
ATOM 728 C C . MET A 1 98 ? 3.738 -12.313 -1.989 1.00 96.81 98 MET A C 1
ATOM 730 O O . MET A 1 98 ? 3.277 -12.758 -0.936 1.00 96.81 98 MET A O 1
ATOM 734 N N . PRO A 1 99 ? 5.049 -12.364 -2.267 1.00 96.31 99 PRO A N 1
ATOM 735 C CA . PRO A 1 99 ? 6.000 -12.974 -1.355 1.00 96.31 99 PRO A CA 1
ATOM 736 C C . PRO A 1 99 ? 6.249 -12.07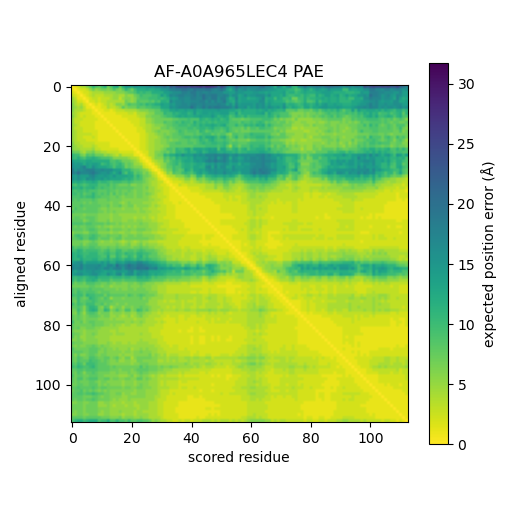8 -0.138 1.00 96.31 99 PRO A C 1
ATOM 738 O O . PRO A 1 99 ? 6.043 -10.865 -0.167 1.00 96.31 99 PRO A O 1
ATOM 741 N N . HIS A 1 100 ? 6.751 -12.681 0.936 1.00 96.88 100 HIS A N 1
ATOM 742 C CA . HIS A 1 100 ? 7.193 -11.950 2.116 1.00 96.88 100 HIS A CA 1
ATOM 743 C C . HIS A 1 100 ? 8.611 -11.400 1.887 1.00 96.88 100 HIS A C 1
ATOM 745 O O . HIS A 1 100 ? 9.601 -12.103 2.097 1.00 96.88 100 HIS A O 1
ATOM 751 N N . PHE A 1 101 ? 8.718 -10.133 1.484 1.00 96.38 101 PHE A N 1
ATOM 752 C CA . PHE A 1 101 ? 9.993 -9.479 1.147 1.00 96.38 101 PHE A CA 1
ATOM 753 C C . PHE A 1 101 ? 10.891 -9.162 2.352 1.00 96.38 101 PHE A C 1
ATOM 755 O O . PHE A 1 101 ? 12.042 -8.795 2.156 1.00 96.38 101 PHE A O 1
ATOM 762 N N . ARG A 1 102 ? 10.392 -9.353 3.586 1.00 96.50 102 ARG A N 1
ATOM 763 C CA . ARG A 1 102 ? 11.117 -9.057 4.841 1.00 96.50 102 ARG A CA 1
ATOM 764 C C . ARG A 1 102 ? 11.523 -7.583 4.944 1.00 96.50 102 ARG A C 1
ATOM 766 O O . ARG A 1 102 ? 12.626 -7.279 5.371 1.00 96.50 102 ARG A O 1
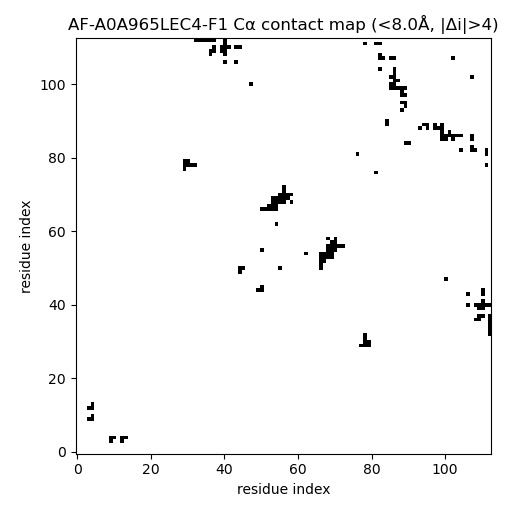ATOM 773 N N . LEU A 1 103 ? 10.606 -6.704 4.542 1.00 97.62 103 LEU A N 1
ATOM 774 C CA . LEU A 1 103 ? 10.802 -5.261 4.591 1.00 97.62 103 LEU A CA 1
ATOM 775 C C . LEU A 1 103 ? 10.885 -4.776 6.033 1.00 97.62 103 LEU A C 1
ATOM 777 O O . LEU A 1 103 ? 10.036 -5.117 6.868 1.00 97.62 103 LEU A O 1
ATOM 781 N N . GLU A 1 104 ? 11.847 -3.902 6.286 1.00 96.94 104 GLU A N 1
ATOM 782 C CA . GLU A 1 104 ? 11.866 -3.109 7.504 1.00 96.94 104 GLU A CA 1
ATOM 783 C C . GLU A 1 104 ? 10.770 -2.031 7.467 1.00 96.94 104 GLU A C 1
ATOM 785 O O . GLU A 1 104 ? 10.215 -1.688 6.418 1.00 96.94 104 GLU A O 1
ATOM 790 N N . ASN A 1 105 ? 10.438 -1.464 8.632 1.00 95.88 105 ASN A N 1
ATOM 791 C CA . ASN A 1 105 ? 9.398 -0.428 8.729 1.00 95.88 105 ASN A CA 1
ATOM 792 C C . ASN A 1 105 ? 9.663 0.763 7.795 1.00 95.88 105 ASN A C 1
ATOM 794 O O . ASN A 1 105 ? 8.720 1.341 7.253 1.00 95.88 105 ASN A O 1
ATOM 798 N N . GLU A 1 106 ? 10.929 1.145 7.634 1.00 96.19 106 GLU A N 1
ATOM 799 C CA . GLU A 1 106 ? 11.321 2.256 6.772 1.00 96.19 106 GLU A CA 1
ATOM 800 C C . GLU A 1 106 ? 11.059 1.941 5.295 1.00 96.19 106 GLU A C 1
ATOM 802 O O . GLU A 1 106 ? 10.387 2.720 4.624 1.00 96.19 106 GLU A O 1
ATOM 807 N N . GLU A 1 107 ? 11.491 0.777 4.810 1.00 97.88 107 GLU A N 1
ATOM 808 C CA . GLU A 1 107 ? 11.304 0.349 3.418 1.00 97.88 107 GLU A CA 1
ATOM 809 C C . GLU A 1 107 ? 9.821 0.199 3.067 1.00 97.88 107 GLU A C 1
ATOM 811 O O . GLU A 1 107 ? 9.372 0.650 2.013 1.00 97.88 107 GLU A O 1
ATOM 816 N N . ALA A 1 108 ? 9.028 -0.376 3.977 1.00 97.44 108 ALA A N 1
ATOM 817 C CA . ALA A 1 108 ? 7.584 -0.487 3.801 1.00 97.44 108 ALA A CA 1
ATOM 818 C C . ALA A 1 108 ? 6.900 0.891 3.772 1.00 97.44 108 ALA A C 1
ATOM 820 O O . ALA A 1 108 ? 5.954 1.091 3.014 1.00 97.44 108 ALA A O 1
ATOM 821 N N . THR A 1 109 ? 7.396 1.856 4.556 1.00 96.06 109 THR A N 1
ATOM 822 C CA . THR A 1 109 ? 6.903 3.242 4.518 1.00 96.06 109 THR A CA 1
ATOM 823 C C . THR A 1 109 ? 7.269 3.913 3.197 1.00 96.06 109 THR A C 1
ATOM 825 O O . THR A 1 109 ? 6.407 4.527 2.584 1.00 96.06 109 THR A O 1
ATOM 828 N N . GLN A 1 110 ? 8.508 3.753 2.726 1.00 96.75 110 GLN A N 1
ATOM 829 C CA . GLN A 1 110 ? 8.960 4.293 1.443 1.00 96.75 110 GLN A CA 1
ATOM 830 C C . GLN A 1 110 ? 8.153 3.723 0.268 1.00 96.75 110 GLN A C 1
ATOM 832 O O . GLN A 1 110 ? 7.738 4.477 -0.603 1.00 96.75 110 GLN A O 1
ATOM 837 N N . LEU A 1 111 ? 7.881 2.414 0.250 1.00 95.44 111 LEU A N 1
ATOM 838 C CA . LEU A 1 111 ? 7.054 1.767 -0.779 1.00 95.44 111 LEU A CA 1
ATOM 839 C C . LEU A 1 111 ? 5.584 2.207 -0.760 1.00 95.44 111 LEU A C 1
ATOM 841 O O . LEU A 1 111 ? 4.924 2.158 -1.795 1.00 95.44 111 LEU A O 1
ATOM 845 N N . ALA A 1 112 ? 5.066 2.589 0.406 1.00 93.88 112 ALA A N 1
ATOM 846 C CA . ALA A 1 112 ? 3.692 3.053 0.568 1.00 93.88 112 ALA A CA 1
ATOM 847 C C . ALA A 1 112 ? 3.514 4.565 0.306 1.00 93.88 112 ALA A C 1
ATOM 849 O O . ALA A 1 112 ? 2.375 5.042 0.333 1.00 93.88 112 ALA A O 1
ATOM 850 N N . SER A 1 113 ? 4.619 5.294 0.095 1.00 89.81 113 SER A N 1
ATOM 851 C CA . SER A 1 113 ? 4.683 6.752 -0.085 1.00 89.81 113 SER A CA 1
ATOM 852 C C . SER A 1 113 ? 4.370 7.246 -1.497 1.00 89.81 113 SER A C 1
ATOM 854 O O . SER A 1 113 ? 4.647 6.524 -2.478 1.00 89.81 113 SER A O 1
#

pLDDT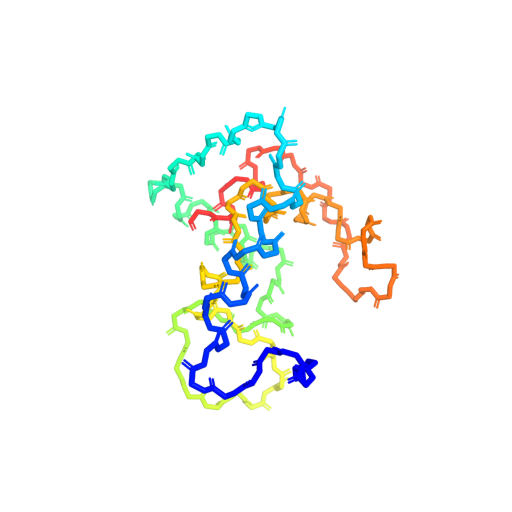: mean 90.76, std 6.87, range [58.88, 97.88]